Protein AF-A0A6N7G7R3-F1 (afdb_monomer)

Sequence (98 aa):
MTGFGVGSESLRDAARAAGDAADQVGSMELSIGDTLSAVLPGSRASGLAAALDKHLEDKKTAWQKDMGDYRDNLNDAADRYDSDEQAAQQDFDGQGPR

Foldseek 3Di:
DPPQLVVLVVLLVLLVVLQVVLVVLVPDQPQCLVVQCVVPPPDVSNVCRVVVSVVSVVVSVVSSVVSNVSSVVSNVVSVVSVVVVVVVVVVVVVPDDD

Mean predicted aligned error: 8.56 Å

pLDDT: mean 83.41, std 12.91, range [42.0, 96.12]

Secondary structure (DSSP, 8-state):
--SSHHHHHHHHHHHHHHHHHHHHHHH-----HHHHHHHSTTSTTGGGHHHHHHHHHHHHHHHHHHHHHHHHHHHHHHHHHHHHHHHHHHHHHHT---

Solvent-accessible surface area (backbone atoms only — not comparable to full-atom values): 5234 Å² total; per-residue (Å²): 140,78,75,59,66,61,51,28,51,52,28,45,51,52,18,48,53,31,43,54,49,25,52,55,58,67,69,54,84,65,75,53,23,68,59,41,34,70,77,36,68,92,37,76,66,28,75,40,12,68,60,48,28,51,49,47,50,53,50,48,54,52,50,32,49,53,26,47,55,50,20,50,52,28,42,55,51,20,53,49,50,56,49,54,50,53,52,51,51,52,58,52,66,74,61,59,84,129

Radius of gyration: 23.77 Å; Cα contacts (8 Å, |Δi|>4): 73; chains: 1; bounding box: 49×16×74 Å

Structure (mmCIF, N/CA/C/O backbone):
data_AF-A0A6N7G7R3-F1
#
_entry.id   AF-A0A6N7G7R3-F1
#
loop_
_atom_site.group_PDB
_atom_site.id
_atom_site.type_symbol
_atom_site.label_atom_id
_atom_site.label_alt_id
_atom_site.label_comp_id
_atom_site.label_asym_id
_atom_site.label_entity_id
_atom_site.label_seq_id
_atom_site.pdbx_PDB_ins_code
_atom_site.Cartn_x
_atom_site.Cartn_y
_atom_site.Cartn_z
_atom_site.occupancy
_atom_site.B_iso_or_equiv
_atom_site.auth_seq_id
_atom_site.auth_comp_id
_atom_site.auth_asym_id
_atom_site.auth_atom_id
_atom_site.pdbx_PDB_model_num
ATOM 1 N N . MET A 1 1 ? -30.980 0.375 20.521 1.00 42.00 1 MET A N 1
ATOM 2 C CA . MET A 1 1 ? -29.792 1.224 20.306 1.00 42.00 1 MET A CA 1
ATOM 3 C C . MET A 1 1 ? -28.757 0.359 19.610 1.00 42.00 1 MET A C 1
ATOM 5 O O . MET A 1 1 ? -28.185 -0.465 20.290 1.00 42.00 1 MET A O 1
ATOM 9 N N . THR A 1 2 ? -28.597 0.450 18.288 1.00 45.88 2 THR A N 1
ATOM 10 C CA . THR A 1 2 ? -27.513 -0.237 17.544 1.00 45.88 2 THR A CA 1
ATOM 11 C C . THR A 1 2 ? -27.255 0.527 16.239 1.00 45.88 2 THR A C 1
ATOM 13 O O . THR A 1 2 ? -27.494 0.030 15.143 1.00 45.88 2 THR A O 1
ATOM 16 N N . GLY A 1 3 ? -26.910 1.810 16.355 1.00 51.97 3 GLY A N 1
ATOM 17 C CA . GLY A 1 3 ? -26.500 2.620 15.202 1.00 51.97 3 GLY A CA 1
ATOM 18 C C . GLY A 1 3 ? -24.992 2.560 14.945 1.00 51.97 3 GLY A C 1
ATOM 19 O O . GLY A 1 3 ? -24.568 2.774 13.816 1.00 51.97 3 GLY A O 1
ATOM 20 N N . PHE A 1 4 ? -24.196 2.250 15.976 1.00 53.50 4 PHE A N 1
ATOM 21 C CA . PHE A 1 4 ? -22.737 2.389 15.950 1.00 53.50 4 PHE A CA 1
ATOM 22 C C . PHE A 1 4 ? -21.985 1.086 15.626 1.00 53.50 4 PHE A C 1
ATOM 24 O O . PHE A 1 4 ? -21.042 1.155 14.844 1.00 53.50 4 PHE A O 1
ATOM 31 N N . GLY A 1 5 ? -22.460 -0.093 16.052 1.00 58.09 5 GLY A N 1
ATOM 32 C CA . GLY A 1 5 ? -21.879 -1.383 15.626 1.00 58.09 5 GLY A CA 1
ATOM 33 C C . GLY A 1 5 ? -21.944 -1.661 14.112 1.00 58.09 5 GLY A C 1
ATOM 34 O O . GLY A 1 5 ? -21.072 -2.316 13.553 1.00 58.09 5 GLY A O 1
ATOM 35 N N . VAL A 1 6 ? -22.923 -1.083 13.402 1.00 62.56 6 VAL A N 1
ATOM 36 C CA . VAL A 1 6 ? -22.953 -1.106 11.922 1.00 62.56 6 VAL A CA 1
ATOM 37 C C . VAL A 1 6 ? -21.791 -0.287 11.339 1.00 62.56 6 VAL A C 1
ATOM 39 O O . VAL A 1 6 ? -21.260 -0.609 10.278 1.00 62.56 6 VAL A O 1
ATOM 42 N N . GLY A 1 7 ? -21.368 0.763 12.049 1.00 76.12 7 GLY A N 1
ATOM 43 C CA . GLY A 1 7 ? -20.223 1.590 11.693 1.00 76.12 7 GLY A CA 1
ATOM 44 C C . GLY A 1 7 ? -18.909 0.817 11.775 1.00 76.12 7 GLY A C 1
ATOM 45 O O . GLY A 1 7 ? -18.176 0.793 10.788 1.00 76.12 7 GLY A O 1
ATOM 46 N N . SER A 1 8 ? -18.632 0.134 12.890 1.00 85.25 8 SER A N 1
ATOM 47 C CA 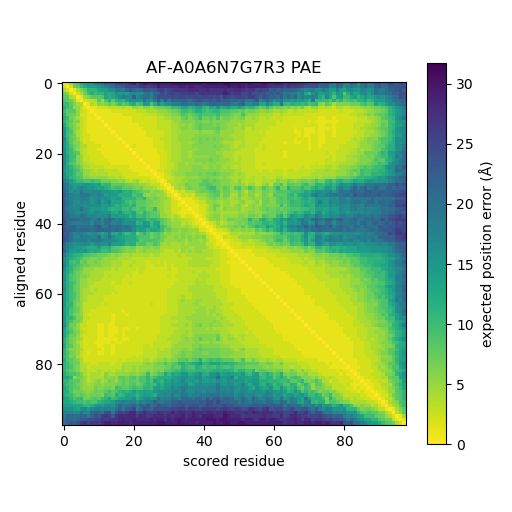. SER A 1 8 ? -17.391 -0.640 13.043 1.00 85.25 8 SER A CA 1
ATOM 48 C C . SER A 1 8 ? -17.316 -1.825 12.077 1.00 85.25 8 SER A C 1
ATOM 50 O O . SER A 1 8 ? -16.267 -2.041 11.470 1.00 85.25 8 SER A O 1
ATOM 52 N N . GLU A 1 9 ? -18.424 -2.527 11.824 1.00 88.00 9 GLU A N 1
ATOM 53 C CA . GLU A 1 9 ? -18.456 -3.607 10.829 1.00 88.00 9 GLU A CA 1
ATOM 54 C C . GLU A 1 9 ? -18.196 -3.086 9.405 1.00 88.00 9 GLU A C 1
ATOM 56 O O . GLU A 1 9 ? -17.353 -3.636 8.695 1.00 88.00 9 GLU A O 1
ATOM 61 N N . SER A 1 10 ? -18.802 -1.953 9.022 1.00 89.88 10 SER A N 1
ATOM 62 C CA . SER A 1 10 ? -18.554 -1.332 7.711 1.00 89.88 10 SER A CA 1
ATOM 63 C C . SER A 1 10 ? -17.100 -0.874 7.518 1.00 89.88 10 SER A C 1
ATOM 65 O O . SER A 1 10 ? -16.552 -0.990 6.420 1.00 89.88 10 SER A O 1
ATOM 67 N N . LEU A 1 11 ? -16.446 -0.401 8.586 1.00 92.25 11 LEU A N 1
ATOM 68 C CA . LEU A 1 11 ? -15.028 -0.039 8.567 1.00 92.25 11 LEU A CA 1
ATOM 69 C C . LEU A 1 11 ? -14.144 -1.278 8.389 1.00 92.25 11 LEU A C 1
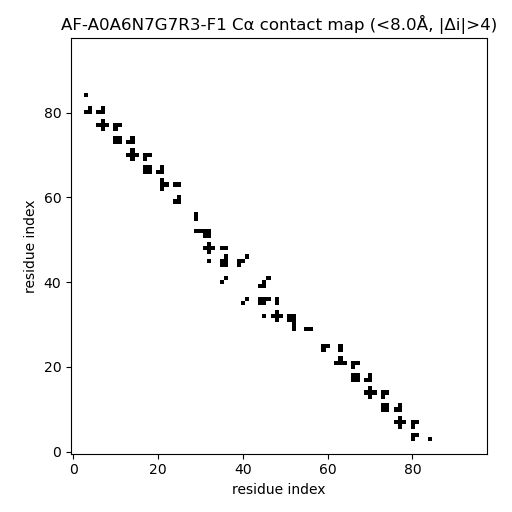ATOM 71 O O . LEU A 1 11 ? -13.208 -1.248 7.590 1.00 92.25 11 LEU A O 1
ATOM 75 N N . ARG A 1 12 ? -14.465 -2.383 9.075 1.00 94.38 12 ARG A N 1
ATOM 76 C CA . ARG A 1 12 ? -13.743 -3.658 8.929 1.00 94.38 12 ARG A CA 1
ATOM 77 C C . ARG A 1 12 ? -13.918 -4.253 7.529 1.00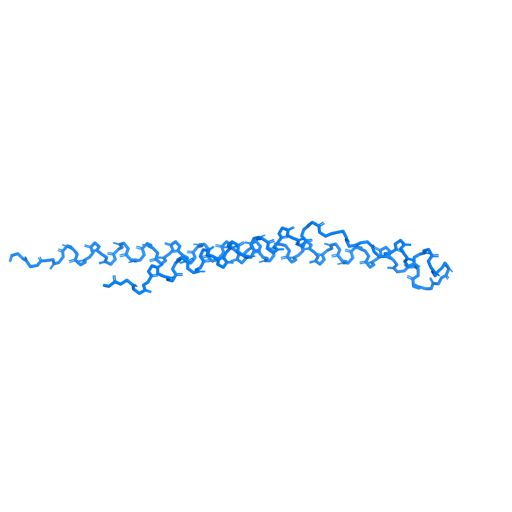 94.38 12 ARG A C 1
ATOM 79 O O . ARG A 1 12 ? -12.961 -4.794 6.978 1.00 94.38 12 ARG A O 1
ATOM 86 N N . ASP A 1 13 ? -15.095 -4.120 6.921 1.00 94.62 13 ASP A N 1
ATOM 87 C CA . ASP A 1 13 ? -15.322 -4.542 5.534 1.00 94.62 13 ASP A CA 1
AT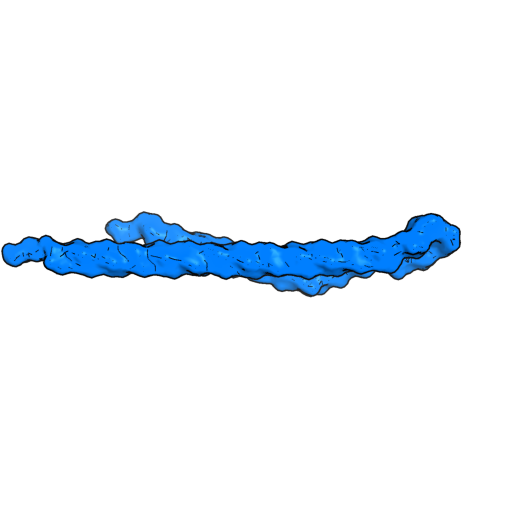OM 88 C C . ASP A 1 13 ? -14.525 -3.700 4.537 1.00 94.62 13 ASP A C 1
ATOM 90 O O . ASP A 1 13 ? -13.876 -4.247 3.642 1.00 94.62 13 ASP A O 1
ATOM 94 N N . ALA A 1 14 ? -14.496 -2.378 4.722 1.00 93.44 14 ALA A N 1
ATOM 95 C CA . ALA A 1 14 ? -13.660 -1.496 3.914 1.00 93.44 14 ALA A CA 1
ATOM 96 C C . ALA A 1 14 ? -12.163 -1.823 4.075 1.00 93.44 14 ALA A C 1
ATOM 98 O O . ALA A 1 14 ? -11.426 -1.825 3.089 1.00 93.44 14 ALA A O 1
ATOM 99 N N . ALA A 1 15 ? -11.722 -2.165 5.291 1.00 95.00 15 ALA A N 1
ATOM 100 C CA . ALA A 1 15 ? -10.352 -2.591 5.559 1.00 95.00 15 ALA A CA 1
ATOM 101 C C . ALA A 1 15 ? -10.006 -3.873 4.782 1.00 95.00 15 ALA A C 1
ATOM 103 O O . ALA A 1 15 ? -8.972 -3.934 4.115 1.00 95.00 15 ALA A O 1
ATOM 104 N N . ARG A 1 16 ? -10.889 -4.883 4.805 1.00 95.50 16 ARG A N 1
ATOM 105 C CA . ARG A 1 16 ? -10.717 -6.117 4.015 1.00 95.50 16 ARG A CA 1
ATOM 106 C C . ARG A 1 16 ? -10.615 -5.817 2.526 1.00 95.50 16 ARG A C 1
ATOM 108 O O . ARG A 1 16 ? -9.656 -6.246 1.900 1.00 95.50 16 ARG A O 1
ATOM 115 N N . ALA A 1 17 ? -11.534 -5.015 1.989 1.00 95.88 17 ALA A N 1
ATOM 116 C CA . ALA A 1 17 ? -11.518 -4.643 0.577 1.00 95.88 17 ALA A CA 1
ATOM 117 C C . ALA A 1 17 ? -10.225 -3.908 0.176 1.00 95.88 17 ALA A C 1
ATOM 119 O O . ALA A 1 17 ? -9.687 -4.158 -0.902 1.00 95.88 17 ALA A O 1
ATOM 120 N N . ALA A 1 18 ? -9.700 -3.031 1.040 1.00 93.25 18 ALA A N 1
ATOM 121 C CA . ALA A 1 18 ? -8.416 -2.367 0.818 1.00 93.25 18 ALA A CA 1
ATOM 122 C C . ALA A 1 18 ? -7.243 -3.364 0.809 1.00 93.25 18 ALA A C 1
ATOM 124 O O . ALA A 1 18 ? -6.372 -3.273 -0.055 1.00 93.25 18 ALA A O 1
ATOM 125 N N . GLY A 1 19 ? -7.249 -4.341 1.723 1.00 93.25 19 GLY A N 1
ATOM 126 C CA . GLY A 1 19 ? -6.276 -5.436 1.745 1.00 93.25 19 GLY A CA 1
ATOM 127 C C . GLY A 1 19 ? -6.333 -6.302 0.485 1.00 93.25 19 GLY A C 1
ATOM 128 O O . GLY A 1 19 ? -5.313 -6.503 -0.167 1.00 93.25 19 GLY A O 1
ATOM 129 N N . ASP A 1 20 ? -7.529 -6.728 0.080 1.00 95.06 20 ASP A N 1
ATOM 130 C CA . ASP A 1 20 ? -7.723 -7.536 -1.128 1.00 95.06 20 ASP A CA 1
ATOM 131 C C . ASP A 1 20 ? -7.253 -6.789 -2.382 1.00 95.06 20 ASP A C 1
ATOM 133 O O . ASP A 1 20 ? -6.636 -7.371 -3.276 1.00 95.06 20 ASP A O 1
ATOM 137 N N . ALA A 1 21 ? -7.514 -5.481 -2.450 1.00 92.25 21 ALA A N 1
ATOM 138 C CA . ALA A 1 21 ? -7.029 -4.643 -3.533 1.00 92.25 21 ALA A CA 1
ATOM 139 C C . ALA A 1 21 ? -5.487 -4.565 -3.520 1.00 92.25 21 ALA A C 1
ATOM 141 O O . ALA A 1 21 ? -4.872 -4.751 -4.576 1.00 92.25 21 ALA A O 1
ATOM 142 N N . ALA A 1 22 ? -4.872 -4.342 -2.346 1.00 92.62 22 ALA A N 1
ATOM 143 C CA . ALA A 1 22 ? -3.416 -4.352 -2.133 1.00 92.62 22 ALA A CA 1
ATOM 144 C C . ALA A 1 22 ? -2.770 -5.637 -2.676 1.00 92.62 22 ALA A C 1
ATOM 146 O O . ALA A 1 22 ? -1.788 -5.584 -3.426 1.00 92.62 22 ALA A O 1
ATOM 147 N N . ASP A 1 23 ? -3.360 -6.784 -2.346 1.00 92.69 23 ASP A N 1
ATOM 148 C CA . ASP A 1 23 ? -2.875 -8.098 -2.758 1.00 92.69 23 ASP A CA 1
ATOM 149 C C . ASP A 1 23 ? -3.050 -8.324 -4.266 1.00 92.69 23 ASP A C 1
ATOM 151 O O . ASP A 1 23 ? -2.123 -8.786 -4.940 1.00 92.69 23 ASP A O 1
ATOM 155 N N . GLN A 1 24 ? -4.196 -7.928 -4.831 1.00 93.44 24 GLN A N 1
ATOM 156 C CA . GLN A 1 24 ? -4.452 -8.036 -6.270 1.00 93.44 24 GLN A CA 1
ATOM 157 C C . GLN A 1 24 ? -3.427 -7.252 -7.090 1.00 93.44 24 GLN A C 1
ATOM 159 O O . GLN A 1 24 ? -2.825 -7.820 -8.001 1.00 93.44 24 GLN A O 1
ATOM 164 N N . VAL A 1 25 ? -3.171 -5.984 -6.762 1.00 90.12 25 VAL A N 1
ATOM 165 C CA . VAL A 1 25 ? -2.148 -5.191 -7.470 1.00 90.12 25 VAL A CA 1
ATOM 166 C C . VAL A 1 25 ? -0.750 -5.737 -7.204 1.00 90.12 25 VAL A C 1
ATOM 168 O O . VAL A 1 25 ? 0.065 -5.773 -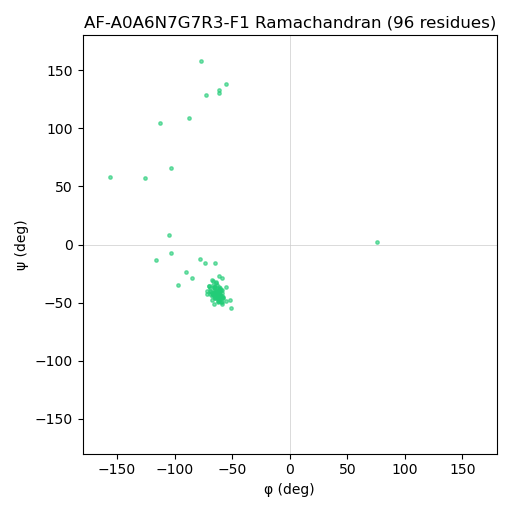8.121 1.00 90.12 25 VAL A O 1
ATOM 171 N N . GLY A 1 26 ? -0.487 -6.243 -5.997 1.00 89.50 26 GLY A N 1
ATOM 172 C CA . GLY A 1 26 ? 0.745 -6.956 -5.654 1.00 89.50 26 GLY A CA 1
ATOM 173 C C . GLY A 1 26 ? 1.056 -8.146 -6.547 1.00 89.50 26 GLY A C 1
ATOM 174 O O . GLY A 1 26 ? 2.213 -8.382 -6.898 1.00 89.50 26 GLY A O 1
ATOM 175 N N . SER A 1 27 ? 0.016 -8.864 -6.960 1.00 90.69 27 SER A N 1
ATOM 176 C CA . SER A 1 27 ? 0.135 -10.018 -7.850 1.00 90.69 27 SER A CA 1
ATOM 177 C C . SER A 1 27 ? 0.332 -9.652 -9.326 1.00 90.69 27 SER A C 1
ATOM 179 O O . SER A 1 27 ? 0.692 -10.518 -10.120 1.00 90.69 27 SER A O 1
ATOM 181 N N . MET A 1 28 ? 0.120 -8.387 -9.713 1.00 89.38 28 MET A N 1
ATOM 182 C CA . MET A 1 28 ? 0.269 -7.958 -11.104 1.00 89.38 28 MET A CA 1
ATOM 183 C C . MET A 1 28 ? 1.741 -7.908 -11.504 1.00 89.38 28 MET A C 1
ATOM 185 O O . MET A 1 28 ? 2.562 -7.261 -10.849 1.00 89.38 28 MET A O 1
ATOM 189 N N . GLU A 1 29 ? 2.065 -8.545 -12.621 1.00 83.31 29 GLU A N 1
ATOM 190 C CA . GLU A 1 29 ? 3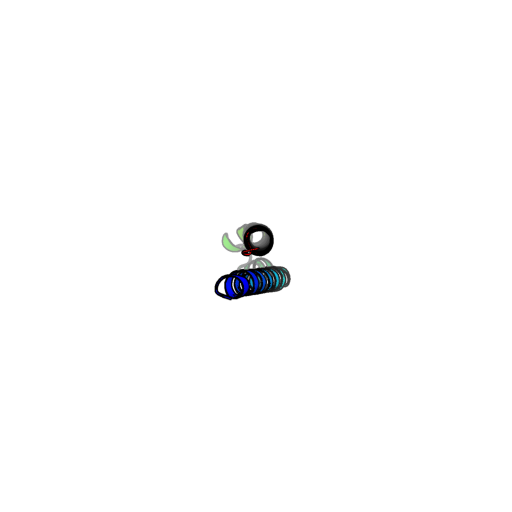.360 -8.401 -13.272 1.00 83.31 29 GLU A CA 1
ATOM 191 C C . GLU A 1 29 ? 3.297 -7.203 -14.227 1.00 83.31 29 GLU A C 1
ATOM 193 O O . GLU A 1 29 ? 2.592 -7.224 -15.236 1.00 83.31 29 GLU A O 1
ATOM 198 N N . LEU A 1 30 ? 3.986 -6.118 -13.868 1.00 79.38 30 LEU A N 1
ATOM 199 C CA . LEU A 1 30 ? 4.017 -4.877 -14.641 1.00 79.38 30 LEU A CA 1
ATOM 200 C C . LEU A 1 30 ? 5.338 -4.778 -15.412 1.00 79.38 30 LEU A C 1
ATOM 202 O O . LEU A 1 30 ? 6.162 -3.913 -15.130 1.00 79.38 30 LEU A O 1
ATOM 206 N N . SER A 1 31 ? 5.548 -5.677 -16.375 1.00 75.62 31 SER A N 1
ATOM 207 C CA . SER A 1 31 ? 6.706 -5.643 -17.276 1.00 75.62 31 SER A CA 1
ATOM 208 C C . SER A 1 31 ? 6.252 -5.344 -18.707 1.00 75.62 31 SER A C 1
ATOM 210 O O . SER A 1 31 ? 5.677 -6.175 -19.410 1.00 75.62 31 SER A O 1
ATOM 212 N N . ILE A 1 32 ? 6.483 -4.109 -19.159 1.00 78.00 32 ILE A N 1
ATOM 213 C CA . ILE A 1 32 ? 6.221 -3.712 -20.554 1.00 78.00 32 ILE A CA 1
ATOM 214 C C . ILE A 1 32 ? 7.500 -3.312 -21.287 1.00 78.00 32 ILE A C 1
ATOM 216 O O . ILE A 1 32 ? 7.511 -3.247 -22.520 1.00 78.00 32 ILE A O 1
ATOM 220 N N . GLY A 1 33 ? 8.596 -3.095 -20.560 1.00 76.69 33 GLY A N 1
ATOM 221 C CA . GLY A 1 33 ? 9.887 -2.735 -21.118 1.00 76.69 33 GLY A CA 1
ATOM 222 C C . GLY A 1 33 ? 10.459 -3.791 -22.059 1.00 76.69 33 GLY A C 1
ATOM 223 O O . GLY A 1 33 ? 11.002 -3.426 -23.105 1.00 76.69 33 GLY A O 1
ATOM 224 N N . ASP A 1 34 ? 10.258 -5.078 -21.776 1.00 75.19 34 ASP A N 1
ATOM 225 C CA . ASP A 1 34 ? 10.674 -6.162 -22.677 1.00 75.19 34 ASP A CA 1
ATOM 226 C C . ASP A 1 34 ? 9.905 -6.123 -24.002 1.00 75.19 34 ASP A C 1
ATOM 228 O O . ASP A 1 34 ? 10.495 -6.212 -25.082 1.00 75.19 34 ASP A O 1
ATOM 232 N N . THR A 1 35 ? 8.594 -5.879 -23.935 1.00 79.25 35 THR A N 1
ATOM 233 C CA . THR A 1 35 ? 7.752 -5.712 -25.129 1.00 79.25 35 THR A CA 1
ATOM 234 C C . THR A 1 35 ? 8.183 -4.482 -25.932 1.00 79.25 35 THR A C 1
ATOM 236 O O . THR A 1 35 ? 8.356 -4.558 -27.148 1.00 79.25 35 THR A O 1
ATOM 239 N N . LEU A 1 36 ? 8.422 -3.349 -25.265 1.00 77.56 36 LEU A N 1
ATOM 240 C CA . LEU A 1 36 ? 8.896 -2.118 -25.906 1.00 77.56 36 LEU A CA 1
ATOM 241 C C . LEU A 1 36 ? 10.270 -2.294 -26.562 1.00 77.56 36 LEU A C 1
ATOM 243 O O . LEU A 1 36 ? 10.492 -1.800 -27.670 1.00 77.56 36 LEU A O 1
ATOM 247 N N . SER A 1 37 ? 11.176 -3.016 -25.907 1.00 76.12 37 SER A N 1
ATOM 248 C CA . SER A 1 37 ? 12.521 -3.287 -26.420 1.00 76.12 37 SER A CA 1
ATOM 249 C C . SER A 1 37 ? 12.499 -4.221 -27.628 1.00 76.12 37 SER A C 1
ATOM 251 O O . SER A 1 37 ? 13.255 -4.003 -28.576 1.00 76.12 37 SER A O 1
ATOM 253 N N . ALA A 1 38 ? 11.607 -5.215 -27.630 1.00 80.69 38 ALA A N 1
ATOM 254 C CA . ALA A 1 38 ? 11.443 -6.154 -28.736 1.00 80.69 38 ALA A CA 1
ATOM 255 C C . ALA A 1 38 ? 10.781 -5.519 -29.971 1.00 80.69 38 ALA A C 1
ATOM 257 O O . ALA A 1 38 ? 11.180 -5.804 -31.100 1.00 80.69 38 ALA A O 1
ATOM 258 N N . VAL A 1 39 ? 9.777 -4.657 -29.773 1.00 85.62 39 VAL A N 1
ATOM 259 C CA . VAL A 1 39 ? 8.990 -4.074 -30.875 1.00 85.62 39 VAL A CA 1
ATOM 260 C C . VAL A 1 39 ? 9.664 -2.836 -31.479 1.00 85.62 39 VAL A C 1
ATOM 262 O O . VAL A 1 39 ? 9.492 -2.569 -32.668 1.00 85.62 39 VAL A O 1
ATOM 265 N N . LEU A 1 40 ? 10.449 -2.084 -30.697 1.00 83.94 40 LEU A N 1
ATOM 266 C CA . LEU A 1 40 ? 11.091 -0.839 -31.142 1.00 83.94 40 LEU A CA 1
ATOM 267 C C . LEU A 1 40 ? 12.618 -0.833 -30.915 1.00 83.94 40 LEU A C 1
ATOM 269 O O . LEU A 1 40 ? 13.132 0.079 -30.250 1.00 83.94 40 LEU A O 1
ATOM 273 N N . PRO A 1 41 ? 13.368 -1.804 -31.470 1.00 79.75 41 PRO A N 1
ATOM 274 C CA . PRO A 1 41 ? 14.802 -1.924 -31.233 1.00 79.75 41 PRO A CA 1
ATOM 275 C C . PRO A 1 41 ? 15.568 -0.686 -31.720 1.00 79.75 41 PRO A C 1
ATOM 277 O O . PRO A 1 41 ? 15.359 -0.191 -32.827 1.00 79.75 41 PRO A O 1
ATOM 280 N N . GLY A 1 42 ? 16.467 -0.174 -30.875 1.00 77.19 42 GLY A N 1
ATOM 281 C CA . GLY A 1 42 ? 17.310 0.990 -31.181 1.00 77.19 42 GLY A CA 1
ATOM 282 C C . GLY A 1 42 ? 16.590 2.342 -31.119 1.00 77.19 42 GLY A C 1
ATOM 283 O O . GLY A 1 42 ? 17.204 3.377 -31.381 1.00 77.19 42 GLY A O 1
ATOM 284 N N . SER A 1 43 ? 15.305 2.362 -30.761 1.00 82.25 43 SER A N 1
ATOM 285 C CA . SER A 1 43 ? 14.564 3.605 -30.564 1.00 82.25 43 SER A CA 1
ATOM 286 C C . SER A 1 43 ? 14.920 4.266 -29.228 1.00 82.25 43 SER A C 1
ATOM 288 O O . SER A 1 43 ? 15.326 3.624 -28.259 1.00 82.25 43 SER A O 1
ATOM 290 N N . ARG A 1 44 ? 14.683 5.578 -29.116 1.00 79.12 44 ARG A N 1
ATOM 291 C CA . ARG A 1 44 ? 14.753 6.263 -27.813 1.00 79.12 44 ARG A CA 1
ATOM 292 C C . ARG A 1 44 ? 13.766 5.658 -26.799 1.00 79.12 44 ARG A C 1
ATOM 294 O O . ARG A 1 44 ? 14.048 5.687 -25.608 1.00 79.12 44 ARG A O 1
ATOM 301 N N . ALA A 1 45 ? 12.648 5.095 -27.267 1.00 74.44 45 ALA A N 1
ATOM 302 C CA . ALA A 1 45 ? 11.663 4.423 -26.424 1.00 74.44 45 ALA A CA 1
ATOM 303 C C . ALA A 1 45 ? 12.204 3.115 -25.818 1.00 74.44 45 ALA A C 1
ATOM 305 O O . ALA A 1 45 ? 12.012 2.896 -24.625 1.00 74.44 45 ALA A O 1
ATOM 306 N N . SER A 1 46 ? 12.956 2.299 -26.572 1.00 77.81 46 SER A N 1
ATOM 307 C CA . SER A 1 46 ? 13.596 1.100 -26.004 1.00 77.81 46 SER A CA 1
ATOM 308 C C . SER A 1 46 ? 14.639 1.460 -24.945 1.00 77.81 46 SER A C 1
ATOM 310 O O . SER A 1 46 ? 14.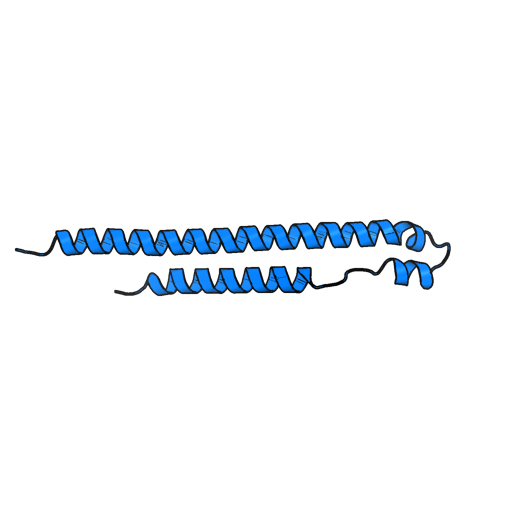789 0.751 -23.960 1.00 77.81 46 SER A O 1
ATOM 312 N N . GLY A 1 47 ? 15.319 2.603 -25.089 1.00 79.06 47 GLY A N 1
ATOM 313 C CA . GLY A 1 47 ? 16.243 3.113 -24.068 1.00 79.06 47 GLY A CA 1
ATOM 314 C C . GLY A 1 47 ? 15.579 3.508 -22.739 1.00 79.06 47 GLY A C 1
ATOM 315 O O . GLY A 1 47 ? 16.277 3.654 -21.739 1.00 79.06 47 GLY A O 1
ATOM 316 N N . LEU A 1 48 ? 14.251 3.676 -22.710 1.00 84.69 48 LEU A N 1
ATOM 317 C CA . LEU A 1 48 ? 13.478 4.034 -21.513 1.00 84.69 48 LEU A CA 1
ATOM 318 C C . LEU A 1 48 ? 12.732 2.842 -20.896 1.00 84.69 48 LEU A C 1
ATOM 320 O O . LEU A 1 48 ? 12.184 2.984 -19.807 1.00 84.69 48 LEU A O 1
ATOM 324 N N . ALA A 1 49 ? 12.735 1.682 -21.556 1.00 84.50 49 ALA A N 1
ATOM 325 C CA . ALA A 1 49 ? 12.022 0.476 -21.143 1.00 84.50 49 ALA A CA 1
ATOM 326 C C . ALA A 1 49 ? 12.303 0.083 -19.682 1.00 84.50 49 ALA A C 1
ATOM 328 O O . ALA A 1 49 ? 11.387 0.029 -18.869 1.00 84.50 49 ALA A O 1
ATOM 329 N N . ALA A 1 50 ? 13.580 -0.077 -19.323 1.00 83.94 50 ALA A N 1
ATOM 330 C CA . ALA A 1 50 ? 13.973 -0.452 -17.964 1.00 83.94 50 ALA A CA 1
ATOM 331 C C . ALA A 1 50 ? 13.606 0.614 -16.913 1.00 83.94 50 ALA A C 1
ATOM 333 O O . ALA A 1 50 ? 13.285 0.289 -15.771 1.00 83.94 50 ALA A O 1
ATOM 334 N N . ALA A 1 51 ? 13.644 1.898 -17.287 1.00 87.56 51 ALA A N 1
ATOM 335 C CA . ALA A 1 51 ? 13.238 2.982 -16.397 1.00 87.56 51 ALA A CA 1
ATOM 336 C C . ALA A 1 51 ? 11.718 2.984 -16.168 1.00 87.56 51 ALA A C 1
ATOM 338 O O . ALA A 1 51 ? 11.272 3.281 -15.062 1.00 87.56 51 ALA A O 1
ATOM 339 N N . LEU A 1 52 ? 10.938 2.633 -17.195 1.00 87.44 52 LEU A N 1
ATOM 340 C CA . LEU A 1 52 ? 9.491 2.485 -17.097 1.00 87.44 52 LEU A CA 1
ATOM 341 C C . LEU A 1 52 ? 9.110 1.300 -16.206 1.00 87.44 52 LEU A C 1
ATOM 343 O O . LEU A 1 52 ? 8.302 1.488 -15.304 1.00 87.44 52 LEU A O 1
ATOM 347 N N . ASP A 1 53 ? 9.721 0.129 -16.400 1.00 88.81 53 ASP A N 1
ATOM 348 C CA . ASP A 1 53 ? 9.443 -1.047 -15.562 1.00 88.81 53 ASP A CA 1
ATOM 349 C C . ASP A 1 53 ? 9.773 -0.765 -14.092 1.00 88.81 53 ASP A C 1
ATOM 351 O O . ASP A 1 53 ? 8.949 -0.995 -13.209 1.00 88.81 53 ASP A O 1
ATOM 355 N N . LYS A 1 54 ? 10.933 -0.146 -13.825 1.00 90.56 54 LYS A N 1
ATOM 356 C CA . LYS A 1 54 ? 11.287 0.299 -12.470 1.00 90.56 54 LYS A CA 1
ATOM 357 C C . LYS A 1 54 ? 10.245 1.266 -11.900 1.00 90.56 54 LYS A C 1
ATOM 359 O O . LYS A 1 54 ? 9.848 1.129 -10.750 1.00 90.56 54 LYS A O 1
ATOM 364 N N . HIS A 1 55 ? 9.803 2.241 -12.694 1.00 91.12 55 HIS A N 1
ATOM 365 C CA . HIS A 1 55 ? 8.805 3.212 -12.253 1.00 91.12 55 HIS A CA 1
ATOM 366 C C . HIS A 1 55 ? 7.463 2.555 -11.911 1.00 91.12 55 HIS A C 1
ATOM 368 O O . HIS A 1 55 ? 6.829 2.938 -10.929 1.00 91.12 55 HIS A O 1
ATOM 374 N N . LEU A 1 56 ? 7.028 1.580 -12.711 1.00 91.31 56 LEU A N 1
ATOM 375 C CA . LEU A 1 56 ? 5.797 0.833 -12.467 1.00 91.31 56 LEU A CA 1
ATOM 376 C C . LEU A 1 56 ? 5.898 -0.005 -11.189 1.00 91.31 56 LEU A C 1
ATOM 378 O O . LEU A 1 56 ? 4.968 0.026 -10.385 1.00 91.31 56 LEU A O 1
ATOM 382 N N . GLU A 1 57 ? 7.031 -0.666 -10.955 1.00 92.19 57 GLU A N 1
ATOM 383 C CA . GLU A 1 57 ? 7.261 -1.440 -9.729 1.00 92.19 57 GLU A CA 1
ATOM 384 C C . GLU A 1 57 ? 7.311 -0.545 -8.479 1.00 92.19 57 GLU A C 1
ATOM 386 O O . GLU A 1 57 ? 6.687 -0.851 -7.459 1.00 92.19 57 GLU A O 1
ATOM 391 N N . ASP A 1 58 ? 7.971 0.616 -8.569 1.00 93.88 58 ASP A N 1
ATOM 392 C CA . ASP A 1 58 ? 8.001 1.604 -7.486 1.00 93.88 58 ASP A CA 1
ATOM 393 C C . ASP A 1 58 ? 6.576 2.117 -7.177 1.00 93.88 58 ASP A C 1
ATOM 395 O O . ASP A 1 58 ? 6.188 2.254 -6.014 1.00 93.88 58 ASP A O 1
ATOM 399 N N . LYS A 1 59 ? 5.760 2.370 -8.214 1.00 94.38 59 LYS A N 1
ATOM 400 C CA . LYS A 1 59 ? 4.358 2.803 -8.066 1.00 94.38 59 LYS A CA 1
ATOM 401 C C . LYS A 1 59 ? 3.471 1.726 -7.459 1.00 94.38 59 LYS A C 1
ATOM 403 O O . LYS A 1 59 ? 2.659 2.043 -6.591 1.00 94.38 59 LYS A O 1
ATOM 408 N N . LYS A 1 60 ? 3.637 0.481 -7.897 1.00 94.00 60 LYS A N 1
ATOM 409 C CA . LYS A 1 60 ? 2.949 -0.689 -7.352 1.00 94.00 60 LYS A CA 1
ATOM 410 C C . LYS A 1 60 ? 3.256 -0.844 -5.864 1.00 94.00 60 LYS A C 1
ATOM 412 O O . LYS A 1 60 ? 2.332 -0.870 -5.057 1.00 94.00 60 LYS A O 1
ATOM 417 N N . THR A 1 61 ? 4.537 -0.832 -5.499 1.00 93.50 61 THR A N 1
ATOM 418 C CA . THR A 1 61 ? 4.989 -0.946 -4.104 1.00 93.50 61 THR A CA 1
ATOM 419 C C . THR A 1 61 ? 4.423 0.173 -3.230 1.00 93.50 61 THR A C 1
ATOM 421 O O . THR A 1 61 ? 3.910 -0.087 -2.142 1.00 93.50 61 THR A O 1
ATOM 424 N N . ALA A 1 62 ? 4.480 1.422 -3.707 1.00 95.19 62 ALA A N 1
ATOM 425 C CA . ALA A 1 62 ? 3.928 2.564 -2.981 1.00 95.19 62 ALA A CA 1
ATOM 426 C C . ALA A 1 62 ? 2.417 2.415 -2.757 1.00 95.19 62 ALA A C 1
ATOM 428 O O . ALA A 1 62 ? 1.942 2.575 -1.639 1.00 95.19 62 ALA A O 1
ATOM 429 N N . TRP A 1 63 ? 1.675 2.029 -3.796 1.00 93.81 63 TRP A N 1
ATOM 430 C CA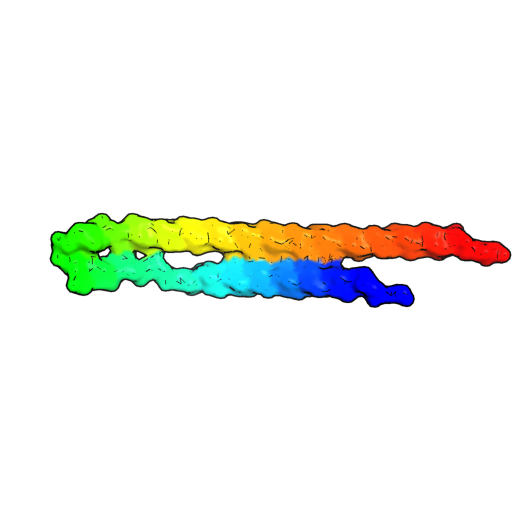 . TRP A 1 63 ? 0.232 1.844 -3.699 1.00 93.81 63 TRP A CA 1
ATOM 431 C C . TRP A 1 63 ? -0.157 0.715 -2.735 1.00 93.81 63 TRP A C 1
ATOM 433 O O . TRP A 1 63 ? -1.079 0.882 -1.940 1.00 93.81 63 TRP A O 1
ATOM 443 N N . GLN A 1 64 ? 0.563 -0.413 -2.756 1.00 95.38 64 GLN A N 1
ATOM 444 C CA . GLN A 1 64 ? 0.338 -1.502 -1.800 1.00 95.38 64 GLN A CA 1
ATOM 445 C C . GLN A 1 64 ? 0.553 -1.044 -0.360 1.00 95.38 64 GLN A C 1
ATOM 447 O O . GLN A 1 64 ? -0.239 -1.380 0.520 1.00 95.38 64 GLN A O 1
ATOM 452 N N . LYS A 1 65 ? 1.609 -0.257 -0.125 1.00 94.69 65 LYS A N 1
ATOM 453 C CA . LYS A 1 65 ? 1.873 0.318 1.189 1.00 94.69 65 LYS A CA 1
ATOM 454 C C . LYS A 1 65 ? 0.736 1.249 1.616 1.00 94.69 65 LYS A C 1
ATOM 456 O O . LYS A 1 65 ? 0.229 1.099 2.722 1.00 94.69 65 LYS A O 1
ATOM 461 N N . ASP A 1 66 ? 0.318 2.164 0.746 1.00 96.12 66 ASP A N 1
ATOM 462 C CA . ASP A 1 66 ? -0.745 3.126 1.048 1.00 96.12 66 ASP A CA 1
ATOM 463 C C . ASP A 1 66 ? -2.078 2.420 1.360 1.00 96.12 66 ASP A C 1
ATOM 465 O O . ASP A 1 66 ? -2.790 2.818 2.281 1.00 96.12 66 ASP A O 1
ATOM 469 N N . MET A 1 67 ? -2.400 1.335 0.646 1.00 95.88 67 MET A N 1
ATOM 470 C CA . MET A 1 67 ? -3.586 0.518 0.932 1.00 95.88 67 MET A CA 1
ATOM 471 C C . MET A 1 67 ? -3.465 -0.277 2.236 1.00 95.88 67 MET A C 1
ATOM 473 O O . MET A 1 67 ? -4.455 -0.410 2.955 1.00 95.88 67 MET A O 1
ATOM 477 N N . GLY A 1 68 ? -2.267 -0.763 2.574 1.00 95.50 68 GLY A N 1
ATOM 478 C CA . GLY A 1 68 ? -1.987 -1.379 3.873 1.00 95.50 68 GLY A CA 1
ATOM 479 C C . GLY A 1 68 ? -2.182 -0.396 5.028 1.00 95.50 68 GLY A C 1
ATOM 480 O O . GLY A 1 68 ? -2.932 -0.684 5.958 1.00 95.50 68 GLY A O 1
ATOM 481 N N . ASP A 1 69 ? -1.599 0.801 4.920 1.00 95.12 69 ASP A N 1
ATOM 482 C CA . ASP A 1 69 ? -1.788 1.878 5.896 1.00 95.12 69 ASP A CA 1
ATOM 483 C C . ASP A 1 69 ? -3.279 2.260 6.008 1.00 95.12 69 ASP A C 1
ATOM 485 O O . ASP A 1 69 ? -3.799 2.482 7.102 1.00 95.12 69 ASP A O 1
ATOM 489 N N . TYR A 1 70 ? -4.000 2.334 4.884 1.00 95.12 70 TYR A N 1
ATOM 490 C CA . TYR A 1 70 ? -5.431 2.645 4.875 1.00 95.12 70 TYR A CA 1
ATOM 491 C C . TYR A 1 70 ? -6.269 1.565 5.573 1.00 95.12 70 TYR A C 1
ATOM 493 O O . TYR A 1 70 ? -7.116 1.896 6.405 1.00 95.12 70 TYR A O 1
ATOM 501 N N . ARG A 1 71 ? -5.999 0.282 5.297 1.00 96.00 71 ARG A N 1
ATOM 502 C CA . ARG A 1 71 ? -6.614 -0.855 5.999 1.00 96.00 71 ARG A CA 1
ATOM 503 C C . ARG A 1 71 ? -6.398 -0.755 7.507 1.00 96.00 71 ARG A C 1
ATOM 505 O O . ARG A 1 71 ? -7.349 -0.923 8.268 1.00 96.00 71 ARG A O 1
ATOM 512 N N . ASP A 1 72 ? -5.165 -0.502 7.931 1.00 96.06 72 ASP A N 1
ATOM 513 C CA . ASP A 1 72 ? -4.815 -0.458 9.350 1.00 96.06 72 ASP A CA 1
ATOM 514 C C . ASP A 1 72 ? -5.526 0.717 10.046 1.00 96.06 72 ASP A C 1
ATOM 516 O O . ASP A 1 72 ? -6.148 0.528 11.088 1.00 96.06 72 ASP A O 1
ATOM 520 N N . ASN A 1 73 ? -5.587 1.889 9.401 1.00 96.00 73 ASN A N 1
ATOM 521 C CA . ASN A 1 73 ? -6.347 3.040 9.904 1.00 96.00 73 ASN A CA 1
ATOM 522 C C . ASN A 1 73 ? -7.854 2.757 10.057 1.00 96.00 73 ASN A C 1
ATOM 524 O O . ASN A 1 73 ? -8.485 3.255 10.992 1.00 96.00 73 ASN A O 1
ATOM 528 N N . LEU A 1 74 ? -8.448 1.987 9.140 1.00 94.62 74 LEU A N 1
ATOM 529 C CA . LEU A 1 74 ? -9.858 1.599 9.223 1.00 94.62 74 LEU A CA 1
ATOM 530 C C . LEU A 1 74 ? -10.116 0.620 10.375 1.00 94.62 74 LEU A C 1
ATOM 532 O O . LEU A 1 74 ? -11.115 0.768 11.080 1.00 94.62 74 LEU A O 1
ATOM 536 N N . ASN A 1 75 ? -9.210 -0.336 10.600 1.00 95.00 75 ASN A N 1
ATOM 537 C CA . ASN A 1 75 ? -9.290 -1.243 11.748 1.00 95.00 75 ASN A CA 1
ATOM 538 C C . ASN A 1 75 ? -9.137 -0.485 13.073 1.00 95.00 75 ASN A C 1
ATOM 540 O O . ASN A 1 75 ? -9.965 -0.663 13.963 1.00 95.00 75 ASN A O 1
ATOM 544 N N . ASP A 1 76 ? -8.165 0.424 13.169 1.00 94.06 76 ASP A N 1
ATOM 545 C CA . ASP A 1 76 ? -7.973 1.273 14.349 1.00 94.06 76 ASP A CA 1
ATOM 546 C C . ASP A 1 76 ? -9.213 2.130 14.643 1.00 94.06 76 ASP A C 1
ATOM 548 O O . ASP A 1 76 ? -9.592 2.328 15.800 1.00 94.06 76 ASP A O 1
ATOM 552 N N . ALA A 1 77 ? -9.863 2.658 13.601 1.00 90.69 77 ALA A N 1
ATOM 553 C CA . ALA A 1 77 ? -11.106 3.403 13.752 1.00 90.69 77 ALA A CA 1
ATOM 554 C C . ALA A 1 77 ? -12.245 2.505 14.259 1.00 90.69 77 ALA A C 1
ATOM 556 O O . ALA A 1 77 ? -12.974 2.915 15.162 1.00 90.69 77 ALA A O 1
ATOM 557 N N . ALA A 1 78 ? -12.380 1.288 13.723 1.00 91.50 78 ALA A N 1
ATOM 558 C CA . ALA A 1 78 ? -13.379 0.322 14.176 1.00 91.50 78 ALA A CA 1
ATOM 559 C C . ALA A 1 78 ? -13.172 -0.070 15.649 1.00 91.50 78 ALA A C 1
ATOM 561 O O . ALA A 1 78 ? -14.129 -0.059 16.420 1.00 91.50 78 ALA A O 1
ATOM 562 N N . ASP A 1 79 ? -11.929 -0.337 16.055 1.00 90.75 79 ASP A N 1
ATOM 563 C CA . ASP A 1 79 ? -11.594 -0.705 17.434 1.00 90.75 79 ASP A CA 1
ATOM 564 C C . ASP A 1 79 ? -11.882 0.443 18.417 1.00 90.75 79 ASP A C 1
ATOM 566 O O . ASP A 1 79 ? -12.373 0.208 19.524 1.00 90.75 79 ASP A O 1
ATOM 570 N N . ARG A 1 80 ? -11.642 1.698 18.007 1.00 89.25 80 ARG A N 1
ATOM 571 C CA . ARG A 1 80 ? -12.037 2.879 18.796 1.00 89.25 80 ARG A CA 1
ATOM 572 C C . ARG A 1 80 ? -13.550 2.972 18.960 1.00 89.25 80 ARG A C 1
ATOM 574 O O . ARG A 1 80 ? -14.008 3.172 20.080 1.00 89.25 80 ARG A O 1
ATOM 581 N N . TYR A 1 81 ? -14.315 2.780 17.883 1.00 84.75 81 TYR A N 1
ATOM 582 C CA . TYR A 1 81 ? -15.778 2.775 17.961 1.00 84.75 81 TYR A CA 1
ATOM 583 C C . TYR A 1 81 ? -16.298 1.704 18.928 1.00 84.75 81 TYR A C 1
ATOM 585 O O . TYR A 1 81 ? -17.129 2.012 19.781 1.00 84.75 81 TYR A O 1
ATOM 593 N N . ASP A 1 82 ? -15.774 0.479 18.840 1.00 86.38 82 ASP A N 1
ATOM 594 C CA . ASP A 1 82 ? -16.183 -0.628 19.711 1.00 86.38 82 ASP A CA 1
ATOM 595 C C . ASP A 1 82 ? -15.816 -0.361 21.187 1.00 86.38 82 ASP A C 1
ATOM 597 O O . ASP A 1 82 ? -16.584 -0.692 22.095 1.00 86.38 82 ASP A O 1
ATOM 601 N N . SER A 1 83 ? -14.656 0.254 21.447 1.00 85.56 83 SER A N 1
ATOM 602 C CA . SER A 1 83 ? -14.223 0.631 22.801 1.00 85.56 83 SER A CA 1
ATOM 603 C C . SER A 1 83 ? -15.091 1.738 23.403 1.00 85.56 83 SER A C 1
ATOM 605 O O . SER A 1 83 ? -15.470 1.654 24.574 1.00 85.56 83 SER A O 1
ATOM 607 N N . ASP A 1 84 ? -15.411 2.771 22.623 1.00 82.88 84 ASP A N 1
ATOM 608 C CA . ASP A 1 84 ? -16.248 3.885 23.075 1.00 82.88 84 ASP A CA 1
ATOM 609 C C . ASP A 1 84 ? -17.682 3.413 23.371 1.00 82.88 84 ASP A C 1
ATOM 611 O O . ASP A 1 84 ? -18.291 3.853 24.350 1.00 82.88 84 ASP A O 1
ATOM 615 N N . GLU A 1 85 ? -18.211 2.465 22.586 1.00 78.75 85 GLU A N 1
ATOM 616 C CA . GLU A 1 85 ? -19.521 1.852 22.839 1.00 78.75 85 GLU A CA 1
ATOM 617 C C . GLU A 1 85 ? -19.522 1.035 24.140 1.00 78.75 85 GLU A C 1
ATOM 619 O O . GLU A 1 85 ? -20.432 1.181 24.960 1.00 78.75 85 GLU A O 1
ATOM 624 N N . GLN A 1 86 ? -18.476 0.241 24.392 1.00 78.06 86 GLN A N 1
ATOM 625 C CA . GLN A 1 86 ? -18.338 -0.503 25.650 1.00 78.06 86 GLN A CA 1
ATOM 626 C C . GLN A 1 86 ? -18.234 0.420 26.870 1.00 78.06 86 GLN A C 1
ATOM 628 O O . GLN A 1 86 ? -18.840 0.129 27.903 1.00 78.06 86 GLN A O 1
ATOM 633 N N . ALA A 1 87 ? -17.490 1.524 26.762 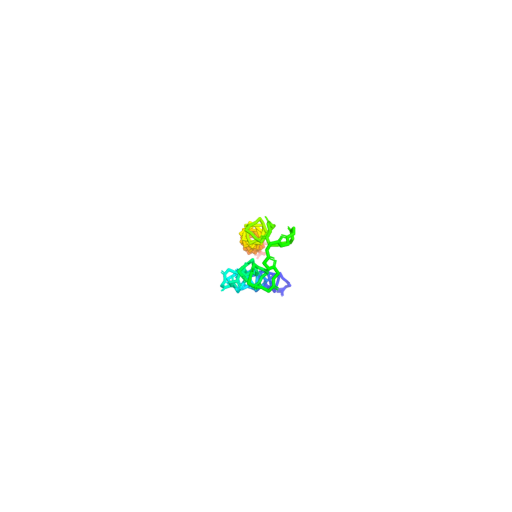1.00 79.69 87 ALA A N 1
ATOM 634 C CA . ALA A 1 87 ? -17.369 2.508 27.835 1.00 79.69 87 ALA A CA 1
ATOM 635 C C . ALA A 1 87 ? -18.716 3.190 28.124 1.00 79.69 87 ALA A C 1
ATOM 637 O O . ALA A 1 87 ? -19.140 3.256 29.277 1.00 79.69 87 ALA A O 1
ATOM 638 N N . ALA A 1 88 ? -19.432 3.616 27.078 1.00 75.56 88 ALA A N 1
ATOM 639 C CA . ALA A 1 88 ? -20.756 4.211 27.226 1.00 75.56 88 ALA A CA 1
ATOM 640 C C . ALA A 1 88 ? -21.752 3.233 27.870 1.00 75.56 88 ALA A C 1
ATOM 642 O O . ALA A 1 88 ? -22.494 3.614 28.774 1.00 75.56 88 ALA A O 1
ATOM 643 N N . GLN A 1 89 ? -21.748 1.965 27.449 1.00 77.31 89 GLN A N 1
ATOM 644 C CA . GLN A 1 89 ? -22.609 0.927 28.017 1.00 77.31 89 GLN A CA 1
ATOM 645 C C . GLN A 1 89 ? -22.353 0.746 29.525 1.00 77.31 89 GLN A C 1
ATOM 647 O O . GLN A 1 89 ? -23.303 0.711 30.305 1.00 77.31 89 GLN A O 1
ATOM 652 N N . GLN A 1 90 ? -21.084 0.705 29.949 1.00 74.38 90 GLN A N 1
ATOM 653 C CA . GLN A 1 90 ? -20.705 0.598 31.365 1.00 74.38 90 GLN A CA 1
ATOM 654 C C . GLN A 1 90 ? -21.150 1.814 32.190 1.00 74.38 90 GLN A C 1
ATOM 656 O O . GLN A 1 90 ? -21.637 1.645 33.310 1.00 74.38 90 GLN A O 1
ATOM 661 N N . ASP A 1 91 ? -21.027 3.024 31.638 1.00 74.75 91 ASP A N 1
ATOM 662 C CA . ASP A 1 91 ? -21.480 4.251 32.301 1.00 74.75 91 ASP A CA 1
ATOM 663 C C . ASP A 1 91 ? -23.006 4.275 32.480 1.00 74.75 91 ASP A C 1
ATOM 665 O O . ASP A 1 91 ? -23.500 4.683 33.535 1.00 74.75 91 ASP A O 1
ATOM 669 N N . PHE A 1 92 ? -23.764 3.807 31.482 1.00 74.06 92 PHE A N 1
ATOM 670 C CA . PHE A 1 92 ? -25.225 3.723 31.569 1.00 74.06 92 PHE A CA 1
ATOM 671 C C . PHE A 1 92 ? -25.698 2.614 32.516 1.00 74.06 92 PHE A C 1
ATOM 673 O O . PHE A 1 92 ? -26.598 2.855 33.325 1.00 74.06 92 PHE A O 1
ATOM 680 N N . ASP A 1 93 ? -25.075 1.435 32.479 1.00 73.12 93 ASP A N 1
ATOM 681 C CA . ASP A 1 93 ? -25.411 0.320 33.372 1.00 73.12 93 ASP A CA 1
ATOM 682 C C . ASP A 1 93 ? -25.035 0.634 34.837 1.00 73.12 93 ASP A C 1
ATOM 684 O O . ASP A 1 93 ? -25.734 0.226 35.768 1.00 73.12 93 ASP A O 1
ATOM 688 N N . GLY A 1 94 ? -23.985 1.434 35.061 1.00 61.56 94 GLY A N 1
ATOM 689 C CA . GLY A 1 94 ? -23.590 1.938 36.381 1.00 61.56 94 GLY A CA 1
ATOM 690 C C . GLY A 1 94 ? -24.500 3.036 36.957 1.00 61.56 94 GLY A C 1
ATOM 691 O O . GLY A 1 94 ? -24.455 3.291 38.163 1.00 61.56 94 GLY A O 1
ATOM 692 N N . GLN A 1 95 ? -25.341 3.668 36.130 1.00 58.59 95 GLN A N 1
ATOM 693 C CA . GLN A 1 95 ? -26.279 4.733 36.523 1.00 58.59 95 GLN A CA 1
ATOM 694 C C . GLN A 1 95 ? -27.748 4.276 36.605 1.00 58.59 95 GLN A C 1
ATOM 696 O O . GLN A 1 95 ? -28.640 5.106 36.806 1.00 58.59 95 GLN A O 1
ATOM 701 N N . GLY A 1 96 ? -28.023 2.971 36.488 1.00 47.28 96 GLY A N 1
ATOM 702 C CA . GLY A 1 96 ? -29.377 2.426 36.618 1.00 47.28 96 GLY A CA 1
ATOM 703 C C . GLY A 1 96 ? -30.052 2.813 37.951 1.00 47.28 96 GLY A C 1
ATOM 704 O O . GLY A 1 96 ? -29.394 2.794 38.998 1.00 47.28 96 GLY A O 1
ATOM 705 N N . PRO A 1 97 ? -31.350 3.188 37.949 1.00 54.34 97 PRO A N 1
ATOM 706 C CA . PRO A 1 97 ? -32.050 3.624 39.154 1.00 54.34 97 PRO A CA 1
ATOM 707 C C . PRO A 1 97 ? -32.089 2.498 40.194 1.00 54.34 97 PRO A C 1
ATOM 709 O O . PRO A 1 97 ? -32.450 1.366 39.876 1.00 54.34 97 PRO A O 1
ATOM 712 N N . ARG A 1 98 ? -31.703 2.834 41.430 1.00 51.00 98 ARG A N 1
ATOM 713 C CA . ARG A 1 98 ? -31.889 1.982 42.612 1.00 51.00 98 ARG A CA 1
ATOM 714 C C . ARG A 1 98 ? -33.361 1.692 42.877 1.00 51.00 98 ARG A C 1
ATOM 716 O O . ARG A 1 98 ? -34.167 2.638 42.730 1.00 51.00 98 ARG A O 1
#